Protein AF-A0A380DYE2-F1 (afdb_monomer)

pLDDT: mean 95.47, std 4.56, range [56.56, 98.44]

Organism: Staphylococcus aureus (NCBI:txid1280)

Secondary structure (DSSP, 8-state):
----S-TT-HHHHHHHHHHHHHHHHHTT-S---------GGG-HHHHHHHHHTT--------TT-TTSSS-S--------S-HHHHHHHS-HHHHHHHHHHTTTT-------STHHHHHHHHHHHHHHHHT-PPPPHHHHHHHHHH--

Solvent-accessible surface area (backbone atoms only — not comparable to full-atom values): 9485 Å² total; per-residue (Å²): 115,28,76,94,68,65,53,76,42,60,68,62,53,47,54,53,51,52,55,49,48,56,53,35,56,77,70,65,52,94,70,90,86,75,55,49,95,61,58,74,93,76,25,63,46,39,56,52,49,41,44,74,74,65,55,81,82,95,71,93,70,64,40,76,41,86,91,46,93,64,68,80,55,85,88,84,78,87,68,95,54,56,72,67,59,42,48,64,70,46,59,73,71,55,40,55,52,53,60,48,52,74,70,68,78,71,85,86,80,92,70,60,80,74,46,45,59,60,50,40,52,54,44,46,58,47,19,69,73,73,73,48,90,67,77,60,56,67,63,55,49,57,50,50,76,73,55,125

Sequence (148 aa):
MGFVVDYSNKEALNALLDSAKEIAKAEKAYAIKIDPDVEVDKGTDALQNLKALGFKHKGFKEGLSKDYIQPRMTMITPIDKNDDELLNSFERRNRSKVRLALKRGTTVERSDREGLKTFAELMKITGERDGFLTRDISYFENIYDALP

Foldseek 3Di:
DDDPDDLLPLVVVVVVVVVVVVVCVVVVHPDDDDDDPDDPVRCPSVVVSCVVVPDDDQDDDAQPDPSDPHGPDDDDQDPPDDPVVSLVPDDPVVSVVVVVVVVPPDDDDPDDLVCLVVVQVVQVVVCVVVVHDDDHSVVVSVVRVVPD

Radius of gyration: 21.29 Å; Cα contacts (8 Å, |Δi|>4): 71; chains: 1; bounding box: 44×33×59 Å

InterPro domains:
  IPR003447 FemABX peptidyl transferase [PF02388] (2-146)
  IPR003447 FemABX peptidyl transferase [PS51191] (1-148)
  IPR016181 Acyl-CoA N-acyltransferase [SSF55729] (2-80)
  IPR016181 Acyl-CoA N-acyltransferase [SSF55729] (82-148)
  IPR050644 Peptidoglycan Glycine Bridge Synthesis [PTHR36174] (2-146)

Structure (mmCIF, N/CA/C/O backbone):
data_AF-A0A380DYE2-F1
#
_entry.id   AF-A0A380DYE2-F1
#
loop_
_atom_site.group_PDB
_atom_site.id
_atom_site.type_symbol
_atom_site.label_atom_id
_atom_site.label_alt_id
_atom_site.label_comp_id
_atom_site.label_asym_id
_atom_site.label_entity_id
_atom_site.label_seq_id
_atom_site.pdbx_PDB_ins_code
_atom_site.Cartn_x
_atom_site.Cartn_y
_atom_site.Cartn_z
_atom_site.occupancy
_atom_site.B_iso_or_equiv
_atom_site.auth_seq_id
_atom_site.auth_comp_id
_atom_site.auth_asym_id
_atom_site.auth_atom_id
_atom_site.pdbx_PDB_model_num
ATOM 1 N N . MET A 1 1 ? 0.265 -1.675 -8.504 1.00 72.31 1 MET A N 1
ATOM 2 C CA . MET A 1 1 ? 1.465 -2.392 -8.050 1.00 72.31 1 MET A CA 1
ATOM 3 C C . MET A 1 1 ? 1.685 -3.599 -8.929 1.00 72.31 1 MET A C 1
ATOM 5 O O . MET A 1 1 ? 0.847 -4.489 -8.985 1.00 72.31 1 MET A O 1
ATOM 9 N N . GLY A 1 2 ? 2.765 -3.581 -9.690 1.00 90.19 2 GLY A N 1
ATOM 10 C CA . GLY A 1 2 ? 3.129 -4.639 -10.619 1.00 90.19 2 GLY A CA 1
ATOM 11 C C . GLY A 1 2 ? 4.433 -4.276 -11.326 1.00 90.19 2 GLY A C 1
ATOM 12 O O . GLY A 1 2 ? 4.920 -3.165 -11.151 1.00 90.19 2 GLY A O 1
ATOM 13 N N . PHE A 1 3 ? 5.022 -5.159 -12.124 1.00 96.31 3 PHE A N 1
ATOM 14 C CA . PHE A 1 3 ? 4.588 -6.538 -12.337 1.00 96.31 3 PHE A CA 1
ATOM 15 C C . PHE A 1 3 ? 4.762 -7.399 -11.080 1.00 96.31 3 PHE A C 1
ATOM 17 O O . PHE A 1 3 ? 5.596 -7.112 -10.227 1.00 96.31 3 PHE A O 1
ATOM 24 N N . VAL A 1 4 ? 3.964 -8.460 -10.974 1.00 96.88 4 VAL A N 1
ATOM 25 C CA . VAL A 1 4 ? 4.124 -9.472 -9.925 1.00 96.88 4 VAL A CA 1
ATOM 26 C C . VAL A 1 4 ? 5.091 -10.525 -10.456 1.00 96.88 4 VAL A C 1
ATOM 28 O O . VAL A 1 4 ? 4.692 -11.457 -11.148 1.00 96.88 4 VAL A O 1
ATOM 31 N N . VAL A 1 5 ? 6.381 -10.306 -10.220 1.00 96.62 5 VAL A N 1
ATOM 32 C CA . VAL A 1 5 ? 7.470 -11.154 -10.716 1.00 96.62 5 VAL A CA 1
ATOM 33 C C . VAL A 1 5 ? 8.683 -11.014 -9.805 1.00 96.62 5 VAL A C 1
ATOM 35 O O . VAL A 1 5 ? 8.885 -9.965 -9.193 1.00 96.62 5 VAL A O 1
ATOM 38 N N . ASP A 1 6 ? 9.512 -12.050 -9.740 1.00 96.31 6 ASP A N 1
ATOM 39 C CA . ASP A 1 6 ? 10.865 -11.900 -9.218 1.00 96.31 6 ASP A CA 1
ATOM 40 C C . ASP A 1 6 ? 11.687 -11.052 -10.197 1.00 96.31 6 ASP A C 1
ATOM 42 O O . ASP A 1 6 ? 11.990 -11.462 -11.318 1.00 96.31 6 ASP A O 1
ATOM 46 N N . TYR A 1 7 ? 12.046 -9.848 -9.765 1.00 96.69 7 TYR A N 1
ATOM 47 C CA . TYR A 1 7 ? 12.758 -8.877 -10.584 1.00 96.69 7 TYR A CA 1
ATOM 48 C C . TYR A 1 7 ? 14.208 -9.263 -10.908 1.00 96.69 7 TYR A C 1
ATOM 50 O O . TYR A 1 7 ? 14.818 -8.622 -11.769 1.00 96.69 7 TYR A O 1
ATOM 58 N N . SER A 1 8 ? 14.754 -10.303 -10.273 1.00 96.12 8 SER A N 1
ATOM 59 C CA . SER A 1 8 ? 16.029 -10.913 -10.662 1.00 96.12 8 SER A CA 1
ATOM 60 C C . SER A 1 8 ? 15.888 -11.830 -11.892 1.00 96.12 8 SER A C 1
ATOM 62 O O . SER A 1 8 ? 16.844 -12.001 -12.656 1.00 96.12 8 SER A O 1
ATOM 64 N N . ASN A 1 9 ? 14.682 -12.351 -12.160 1.00 97.69 9 ASN A N 1
ATOM 65 C CA . ASN A 1 9 ? 14.393 -13.203 -13.310 1.00 97.69 9 ASN A CA 1
ATOM 66 C C . ASN A 1 9 ? 14.191 -12.368 -14.586 1.00 97.69 9 ASN A C 1
ATOM 68 O O . ASN A 1 9 ? 13.092 -11.916 -14.920 1.00 97.69 9 ASN A O 1
ATOM 72 N N . LYS A 1 10 ? 15.283 -12.186 -15.331 1.00 97.50 10 LYS A N 1
ATOM 73 C CA . LYS A 1 10 ? 15.311 -11.381 -16.562 1.00 97.50 10 LYS A CA 1
ATOM 74 C C . LYS A 1 10 ? 14.400 -11.918 -17.662 1.00 97.50 10 LYS A C 1
ATOM 76 O O . LYS A 1 10 ? 13.812 -11.117 -18.383 1.00 97.50 10 LYS A O 1
ATOM 81 N N . GLU A 1 11 ? 14.290 -13.237 -17.804 1.00 97.94 11 GLU A N 1
ATOM 82 C CA . GLU A 1 11 ? 13.457 -13.854 -18.843 1.00 97.94 11 GLU A CA 1
ATOM 83 C C . GLU A 1 11 ? 11.977 -13.572 -18.585 1.00 97.94 11 GLU A C 1
ATOM 85 O O . GLU A 1 11 ? 11.282 -13.069 -19.469 1.00 97.94 11 GLU A O 1
ATOM 90 N N . ALA A 1 12 ? 11.521 -13.794 -17.349 1.00 98.00 12 ALA A N 1
ATOM 91 C CA . ALA A 1 12 ? 10.144 -13.514 -16.955 1.00 98.00 12 ALA A CA 1
ATOM 92 C C . ALA A 1 12 ? 9.811 -12.018 -17.064 1.00 98.00 12 ALA A C 1
ATOM 94 O O . ALA A 1 12 ? 8.762 -11.651 -17.598 1.00 98.00 12 ALA A O 1
ATOM 95 N N . LEU A 1 13 ? 10.715 -11.142 -16.612 1.00 98.00 13 LEU A N 1
ATOM 96 C CA . LEU A 1 13 ? 10.516 -9.695 -16.697 1.00 98.00 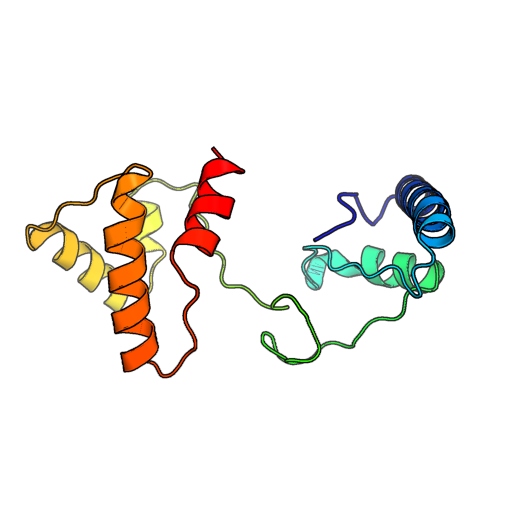13 LEU A CA 1
ATOM 97 C C . LEU A 1 13 ? 10.428 -9.204 -18.154 1.00 98.00 13 LEU A C 1
ATOM 99 O O . LEU A 1 13 ? 9.591 -8.351 -18.455 1.00 98.00 13 LEU A O 1
ATOM 103 N N . ASN A 1 14 ? 11.244 -9.757 -19.061 1.00 98.12 14 ASN A N 1
ATOM 104 C CA . ASN A 1 14 ? 11.159 -9.466 -20.496 1.00 98.12 14 ASN A CA 1
ATOM 105 C C . ASN A 1 14 ? 9.829 -9.928 -21.092 1.00 98.12 14 ASN A C 1
ATOM 107 O O . ASN A 1 14 ? 9.150 -9.137 -21.742 1.00 98.12 14 ASN A O 1
ATOM 111 N N . ALA A 1 15 ? 9.433 -11.176 -20.830 1.00 98.44 15 ALA A N 1
ATOM 112 C CA . ALA A 1 15 ? 8.193 -11.736 -21.359 1.00 98.44 15 ALA A CA 1
ATOM 113 C C . ALA A 1 15 ? 6.962 -10.912 -20.936 1.00 98.44 15 ALA A C 1
ATOM 115 O O . ALA A 1 15 ? 6.079 -10.631 -21.752 1.00 98.44 15 ALA A O 1
ATOM 116 N N . LEU A 1 16 ? 6.930 -10.465 -19.675 1.00 98.38 16 LEU A N 1
ATOM 117 C CA . LEU A 1 16 ? 5.880 -9.587 -19.155 1.00 98.38 16 LEU A CA 1
ATOM 118 C C . LEU A 1 16 ? 5.879 -8.221 -19.840 1.00 98.38 16 LEU A C 1
ATOM 120 O O . LEU A 1 16 ? 4.818 -7.731 -20.228 1.00 98.38 16 LEU A O 1
ATOM 124 N N . LEU A 1 17 ? 7.052 -7.608 -20.011 1.00 98.25 17 LEU A N 1
ATOM 125 C CA . LEU A 1 17 ? 7.163 -6.315 -20.678 1.00 98.25 17 LEU A CA 1
ATOM 126 C C . LEU A 1 17 ? 6.742 -6.394 -22.149 1.00 98.25 17 LEU A C 1
ATOM 128 O O . LEU A 1 17 ? 6.045 -5.497 -22.622 1.00 98.25 17 LEU A O 1
ATOM 132 N N . ASP A 1 18 ? 7.149 -7.434 -22.873 1.00 98.38 18 ASP A N 1
ATOM 133 C CA . ASP A 1 18 ? 6.797 -7.597 -24.282 1.00 98.38 18 ASP A CA 1
ATOM 134 C C . ASP A 1 18 ? 5.296 -7.819 -24.462 1.00 98.38 18 ASP A C 1
ATOM 136 O O . ASP A 1 18 ? 4.670 -7.084 -25.229 1.00 98.38 18 ASP A O 1
ATOM 140 N N . SER A 1 19 ? 4.693 -8.690 -23.650 1.00 98.12 19 SER A N 1
ATOM 141 C CA . SER A 1 19 ? 3.235 -8.881 -23.631 1.00 98.12 19 SER A CA 1
ATOM 142 C C . SER A 1 19 ? 2.497 -7.577 -23.290 1.00 98.12 19 SER A C 1
ATOM 144 O O . SER A 1 19 ? 1.530 -7.196 -23.950 1.00 98.12 19 SER A O 1
ATOM 146 N N . ALA A 1 20 ? 2.983 -6.827 -22.293 1.00 98.12 20 ALA A N 1
ATOM 147 C CA . ALA A 1 20 ? 2.397 -5.542 -21.919 1.00 98.12 20 ALA A CA 1
ATOM 148 C C . ALA A 1 20 ? 2.532 -4.491 -23.034 1.00 98.12 20 ALA A C 1
A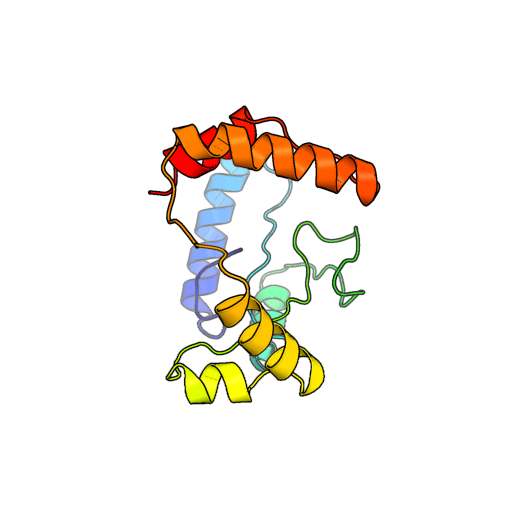TOM 150 O O . ALA A 1 20 ? 1.623 -3.685 -23.226 1.00 98.12 20 ALA A O 1
ATOM 151 N N . LYS A 1 21 ? 3.639 -4.489 -23.790 1.00 98.31 21 LYS A N 1
ATOM 152 C CA . LYS A 1 21 ? 3.857 -3.583 -24.932 1.00 98.31 21 LYS A CA 1
ATOM 153 C C . LYS A 1 21 ? 2.908 -3.866 -26.087 1.00 98.31 21 LYS A C 1
ATOM 155 O O . LYS A 1 21 ? 2.485 -2.908 -26.731 1.00 98.31 21 LYS A O 1
ATOM 160 N N . GLU A 1 22 ? 2.590 -5.126 -26.367 1.00 98.44 22 GLU A N 1
ATOM 161 C CA . GLU A 1 22 ? 1.612 -5.483 -27.401 1.00 98.44 22 GLU A CA 1
ATOM 162 C C . GLU A 1 22 ? 0.238 -4.892 -27.081 1.00 98.44 22 GLU A C 1
ATOM 164 O O . GLU A 1 22 ? -0.309 -4.129 -27.883 1.00 98.44 22 GLU A O 1
ATOM 169 N N . ILE A 1 23 ? -0.258 -5.141 -25.866 1.00 98.44 23 ILE A N 1
ATOM 170 C CA . ILE A 1 23 ? -1.550 -4.626 -25.397 1.00 98.44 23 ILE A CA 1
ATOM 171 C C . ILE A 1 23 ? -1.531 -3.094 -25.341 1.00 98.44 23 ILE A C 1
ATOM 173 O O . ILE A 1 23 ? -2.409 -2.439 -25.895 1.00 98.44 23 ILE A O 1
ATOM 177 N N . ALA A 1 24 ? -0.497 -2.493 -24.743 1.00 98.19 24 ALA A N 1
ATOM 178 C CA . ALA A 1 24 ? -0.390 -1.041 -24.614 1.00 98.19 24 ALA A CA 1
ATOM 179 C C . ALA A 1 24 ? -0.410 -0.324 -25.975 1.00 98.19 24 ALA A C 1
ATOM 181 O O . ALA A 1 24 ? -1.009 0.744 -26.097 1.00 98.19 24 ALA A O 1
ATOM 182 N N . LYS A 1 25 ? 0.213 -0.903 -27.010 1.00 98.19 25 LYS A N 1
ATOM 183 C CA . LYS A 1 25 ? 0.170 -0.353 -28.372 1.00 98.19 25 LYS A CA 1
ATOM 184 C C . LYS A 1 25 ? -1.222 -0.458 -28.991 1.00 98.19 25 LYS A C 1
ATOM 186 O O . LYS A 1 25 ? -1.660 0.512 -29.608 1.00 98.19 25 LYS A O 1
ATOM 191 N N . ALA A 1 26 ? -1.901 -1.595 -28.828 1.00 98.44 26 ALA A N 1
ATOM 192 C CA . ALA A 1 26 ? -3.268 -1.783 -29.319 1.00 98.44 26 ALA A CA 1
ATOM 193 C C . ALA A 1 26 ? -4.237 -0.768 -28.683 1.00 98.44 26 ALA A C 1
ATOM 195 O O . ALA A 1 26 ? -5.019 -0.132 -29.389 1.00 98.44 26 ALA A O 1
ATOM 196 N N . GLU A 1 27 ? -4.075 -0.518 -27.382 1.00 98.31 27 GLU A N 1
ATOM 197 C CA . GLU A 1 27 ? -4.842 0.468 -26.608 1.00 98.31 27 GLU A CA 1
ATOM 198 C C . GLU A 1 27 ? -4.358 1.920 -26.790 1.00 98.31 27 GLU A C 1
ATOM 200 O O . GLU A 1 27 ? -4.852 2.838 -26.136 1.00 98.31 27 GLU A O 1
ATOM 205 N N . LYS A 1 28 ? -3.382 2.163 -27.680 1.00 97.94 28 LYS A N 1
ATOM 206 C CA . LYS A 1 28 ? -2.800 3.491 -27.962 1.00 97.94 28 LYS A CA 1
ATOM 207 C C . LYS A 1 28 ? -2.265 4.204 -26.709 1.00 97.94 28 LYS A C 1
ATOM 209 O O . LYS A 1 28 ? -2.272 5.435 -26.629 1.00 97.94 28 LYS A O 1
ATOM 214 N N . ALA A 1 29 ? -1.781 3.444 -25.730 1.00 98.00 29 ALA A N 1
ATOM 215 C CA . ALA A 1 29 ? -1.194 3.986 -24.516 1.00 98.00 29 ALA A CA 1
ATOM 216 C C . ALA A 1 29 ? 0.134 4.697 -24.820 1.00 98.00 29 ALA A C 1
ATOM 218 O O . ALA A 1 29 ? 0.987 4.189 -25.549 1.00 98.00 29 ALA A O 1
ATOM 219 N N . TYR A 1 30 ? 0.345 5.867 -24.213 1.00 97.12 30 TYR A N 1
ATOM 220 C CA . TYR A 1 30 ? 1.588 6.629 -24.386 1.00 97.12 30 TYR A CA 1
ATOM 221 C C . TYR A 1 30 ? 2.750 6.094 -23.530 1.00 97.12 30 TYR A C 1
ATOM 223 O O . TYR A 1 30 ? 3.909 6.417 -23.792 1.00 97.12 30 TYR A O 1
ATOM 231 N N . ALA A 1 31 ? 2.457 5.319 -22.480 1.00 96.75 31 ALA A N 1
ATOM 232 C CA . ALA A 1 31 ? 3.448 4.747 -21.575 1.00 96.75 31 ALA A CA 1
ATOM 233 C C . ALA A 1 31 ? 2.894 3.530 -20.821 1.00 96.75 31 ALA A C 1
ATOM 235 O O . ALA A 1 31 ? 1.700 3.453 -20.541 1.00 96.75 31 ALA A O 1
ATOM 236 N N . ILE A 1 32 ? 3.799 2.640 -20.408 1.00 97.31 32 ILE A N 1
ATOM 237 C CA . ILE A 1 32 ? 3.542 1.609 -19.396 1.00 97.31 32 ILE A CA 1
ATOM 238 C C . ILE A 1 32 ? 4.149 2.108 -18.087 1.00 97.31 32 ILE A C 1
ATOM 240 O O . ILE A 1 32 ? 5.358 2.339 -18.003 1.00 97.31 32 ILE A O 1
ATOM 244 N N . LYS A 1 33 ? 3.308 2.307 -17.071 1.00 96.06 33 LYS A N 1
ATOM 245 C CA . LYS A 1 33 ? 3.732 2.763 -15.745 1.00 96.06 33 LYS A CA 1
ATOM 246 C C . LYS A 1 33 ? 3.611 1.614 -14.754 1.00 96.06 33 LYS A C 1
ATOM 248 O O . LYS A 1 33 ? 2.553 1.005 -14.658 1.00 96.06 33 LYS A O 1
ATOM 253 N N . ILE A 1 34 ? 4.685 1.366 -14.012 1.00 96.50 34 ILE A N 1
ATOM 254 C CA . ILE A 1 34 ? 4.749 0.331 -12.982 1.00 96.50 34 ILE A CA 1
ATOM 255 C C . ILE A 1 34 ? 5.237 0.919 -11.657 1.00 96.50 34 ILE A C 1
ATOM 257 O O . ILE A 1 34 ? 5.965 1.916 -11.641 1.00 96.50 34 ILE A O 1
ATOM 261 N N . ASP A 1 35 ? 4.814 0.300 -10.563 1.00 94.88 35 ASP A N 1
ATOM 262 C CA . ASP A 1 35 ? 5.133 0.655 -9.180 1.00 94.88 35 ASP A CA 1
ATOM 263 C C . ASP A 1 35 ? 5.149 -0.6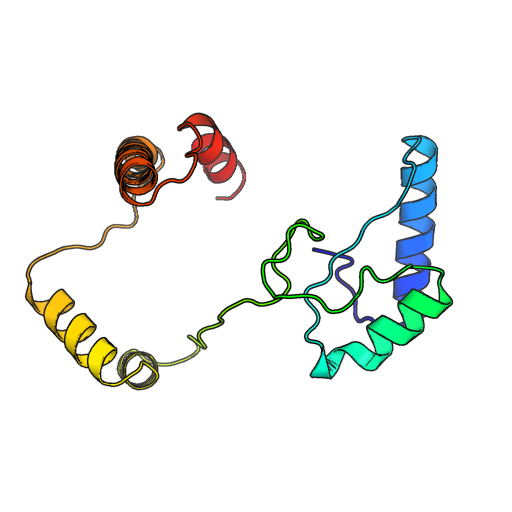10 -8.299 1.00 94.88 35 ASP A C 1
ATOM 265 O O . ASP A 1 35 ? 4.255 -0.806 -7.478 1.00 94.88 35 ASP A O 1
ATOM 269 N N . PRO A 1 36 ? 6.097 -1.540 -8.516 1.00 94.94 36 PRO A N 1
ATOM 270 C CA . PRO A 1 36 ? 6.139 -2.777 -7.745 1.00 94.94 36 PRO A CA 1
ATOM 271 C C . PRO A 1 36 ? 6.466 -2.502 -6.276 1.00 94.94 36 PRO A C 1
ATOM 273 O O . PRO A 1 36 ? 7.259 -1.610 -5.967 1.00 94.94 36 PRO A O 1
ATOM 276 N N . ASP A 1 37 ? 5.882 -3.301 -5.386 1.00 94.62 37 ASP A N 1
ATOM 277 C CA . ASP A 1 37 ? 6.181 -3.263 -3.955 1.00 94.62 37 ASP A CA 1
ATOM 278 C C . ASP A 1 37 ? 7.477 -4.038 -3.673 1.00 94.62 37 ASP A C 1
ATOM 280 O O . ASP A 1 37 ? 7.475 -5.194 -3.255 1.00 94.62 37 ASP A O 1
ATOM 284 N N . VAL A 1 38 ? 8.603 -3.421 -4.034 1.00 94.62 38 VAL A N 1
ATOM 285 C CA . VAL A 1 38 ? 9.952 -3.940 -3.792 1.00 94.62 38 VAL A CA 1
ATOM 286 C C . VAL A 1 38 ? 10.690 -2.924 -2.935 1.00 94.62 38 VAL A C 1
ATOM 288 O O . VAL A 1 38 ? 10.943 -1.795 -3.366 1.00 94.62 38 VAL A O 1
ATOM 291 N N . GLU A 1 39 ? 11.037 -3.329 -1.714 1.00 93.56 39 GLU A N 1
ATOM 292 C CA . GLU A 1 39 ? 11.816 -2.500 -0.799 1.00 93.56 39 GLU A CA 1
ATOM 293 C C . GLU A 1 39 ? 13.180 -2.146 -1.412 1.00 93.56 39 GLU A C 1
ATOM 295 O O . GLU A 1 39 ? 13.798 -2.926 -2.141 1.00 93.56 39 GLU A O 1
ATOM 300 N N . VAL A 1 40 ? 13.660 -0.933 -1.132 1.00 93.12 40 VAL A N 1
ATOM 301 C CA . VAL A 1 40 ? 14.881 -0.397 -1.757 1.00 93.12 40 VAL A CA 1
ATOM 302 C C . VAL A 1 40 ? 16.118 -1.236 -1.416 1.00 93.12 40 VAL A C 1
ATOM 304 O O . VAL A 1 40 ? 16.998 -1.381 -2.261 1.00 93.12 40 VAL A O 1
ATOM 307 N N . ASP A 1 41 ? 16.176 -1.809 -0.215 1.00 91.19 41 ASP A N 1
ATOM 308 C CA . ASP A 1 41 ? 17.258 -2.684 0.257 1.00 91.19 41 ASP A CA 1
ATOM 309 C C . ASP A 1 41 ? 17.369 -3.992 -0.550 1.00 91.19 41 ASP A C 1
ATOM 311 O O . ASP A 1 41 ? 18.471 -4.503 -0.743 1.00 91.19 41 ASP A O 1
ATOM 315 N N . LYS A 1 42 ? 16.250 -4.490 -1.087 1.00 90.69 42 LYS A N 1
ATOM 316 C CA . LYS A 1 42 ? 16.163 -5.683 -1.950 1.00 90.69 42 LYS A CA 1
ATOM 317 C C . LYS A 1 42 ? 16.036 -5.334 -3.438 1.00 90.69 42 LYS A C 1
ATOM 319 O O . LYS A 1 42 ? 15.959 -6.216 -4.288 1.00 90.69 42 LYS A O 1
ATOM 324 N N . GLY A 1 43 ? 16.014 -4.044 -3.772 1.00 91.25 43 GLY A N 1
ATOM 325 C CA . GLY A 1 43 ? 15.643 -3.538 -5.092 1.00 91.25 43 GLY A CA 1
ATOM 326 C C . GLY A 1 43 ? 16.781 -3.381 -6.102 1.00 91.25 43 GLY A C 1
ATOM 327 O O . GLY A 1 43 ? 16.526 -2.867 -7.191 1.00 91.25 43 GLY A O 1
ATOM 328 N N . THR A 1 44 ? 18.023 -3.775 -5.792 1.00 95.19 44 THR A N 1
ATOM 329 C CA . THR A 1 44 ? 19.171 -3.565 -6.701 1.00 95.19 44 THR A CA 1
ATOM 330 C C . THR A 1 44 ? 18.942 -4.209 -8.070 1.00 95.19 44 THR A C 1
ATOM 332 O O . THR A 1 44 ? 19.079 -3.526 -9.089 1.00 95.19 44 THR A O 1
ATOM 335 N N . ASP A 1 45 ? 18.520 -5.475 -8.103 1.00 94.75 45 ASP A N 1
ATOM 336 C CA . ASP A 1 45 ? 18.245 -6.186 -9.358 1.00 94.75 45 ASP A CA 1
ATOM 337 C C . ASP A 1 45 ? 17.069 -5.560 -10.108 1.00 94.75 45 ASP A C 1
ATOM 339 O O . ASP A 1 45 ? 17.156 -5.332 -11.316 1.00 94.75 45 ASP A O 1
ATOM 343 N N . ALA A 1 46 ? 16.004 -5.183 -9.393 1.00 96.38 46 ALA A N 1
ATOM 344 C CA . ALA A 1 46 ? 14.858 -4.497 -9.980 1.00 96.38 46 ALA A CA 1
ATOM 345 C C . ALA A 1 46 ? 15.268 -3.187 -10.661 1.00 96.38 46 ALA A C 1
ATOM 347 O O . ALA A 1 46 ? 14.929 -2.961 -11.822 1.00 96.38 46 ALA A O 1
ATOM 348 N N . LEU A 1 47 ? 16.048 -2.342 -9.982 1.00 96.38 47 LEU A N 1
ATOM 349 C CA . LEU A 1 47 ? 16.519 -1.070 -10.528 1.00 96.38 47 LEU A CA 1
ATOM 350 C C . LEU A 1 47 ? 17.403 -1.267 -11.763 1.00 96.38 47 LEU A C 1
ATOM 352 O O . LEU A 1 47 ? 17.235 -0.552 -12.754 1.00 96.38 47 LEU A O 1
ATOM 356 N N . GLN A 1 48 ? 18.337 -2.219 -11.717 1.00 97.31 48 GLN A N 1
ATOM 357 C CA . GLN A 1 48 ? 19.250 -2.489 -12.827 1.00 97.31 48 GLN A CA 1
ATOM 358 C C . GLN A 1 48 ? 18.515 -3.071 -14.035 1.00 97.31 48 GLN A C 1
ATOM 360 O O . GLN A 1 48 ? 18.646 -2.543 -15.142 1.00 97.31 48 GLN A O 1
ATOM 365 N N . ASN A 1 49 ? 17.708 -4.111 -13.821 1.00 97.81 49 ASN A N 1
ATOM 366 C CA . ASN A 1 49 ? 17.002 -4.806 -14.891 1.00 97.81 49 ASN A CA 1
ATOM 367 C C . ASN A 1 49 ? 15.945 -3.898 -15.528 1.00 97.81 49 ASN A C 1
ATOM 369 O O . ASN A 1 49 ? 15.915 -3.767 -16.749 1.00 97.81 49 ASN A O 1
ATOM 373 N N . LEU A 1 50 ? 15.155 -3.160 -14.740 1.00 97.94 50 LEU A N 1
ATOM 374 C CA . LEU A 1 50 ? 14.192 -2.197 -15.288 1.00 97.94 50 LEU A CA 1
ATOM 375 C C . LEU A 1 50 ? 14.874 -1.083 -16.088 1.00 97.94 50 LEU A C 1
ATOM 377 O O . LEU A 1 50 ? 14.393 -0.705 -17.160 1.00 97.94 50 LEU A O 1
ATOM 381 N N . LYS A 1 51 ? 16.014 -0.572 -15.609 1.00 97.81 51 LYS A N 1
ATOM 382 C CA . LYS A 1 51 ? 16.791 0.435 -16.342 1.00 97.81 51 LYS A CA 1
ATOM 383 C C . LYS A 1 51 ? 17.325 -0.119 -17.665 1.00 97.81 51 LYS A C 1
ATOM 385 O O . LYS A 1 51 ? 17.259 0.591 -18.668 1.00 97.81 51 LYS A O 1
ATOM 390 N N . ALA A 1 52 ? 17.818 -1.359 -17.679 1.00 97.75 52 ALA A N 1
ATOM 391 C CA . ALA A 1 52 ? 18.288 -2.032 -18.891 1.00 97.75 52 ALA A CA 1
ATOM 392 C C . ALA A 1 52 ? 17.160 -2.231 -19.919 1.00 97.75 52 ALA A C 1
ATOM 394 O O . ALA A 1 52 ? 17.385 -2.065 -21.114 1.00 97.75 52 ALA A O 1
ATOM 395 N N . LEU A 1 53 ? 15.933 -2.477 -19.450 1.00 97.50 53 LEU A N 1
ATOM 396 C CA . LEU A 1 53 ? 14.723 -2.563 -20.276 1.00 97.50 53 LEU A CA 1
ATOM 397 C C . LEU A 1 53 ? 14.172 -1.202 -20.736 1.00 97.50 53 LEU A C 1
ATOM 399 O O . LEU A 1 53 ? 13.164 -1.136 -21.437 1.00 97.50 53 LEU A O 1
ATOM 403 N N . GLY A 1 54 ? 14.826 -0.100 -20.362 1.00 97.69 54 GLY A N 1
ATOM 404 C CA . GLY A 1 54 ? 14.495 1.244 -20.829 1.00 97.69 54 GLY A CA 1
ATOM 405 C C . GLY A 1 54 ? 13.520 2.022 -19.944 1.00 97.69 54 GLY A C 1
ATOM 406 O O . GLY A 1 54 ? 13.229 3.181 -20.263 1.00 97.69 54 GLY A O 1
ATOM 407 N N . PHE A 1 55 ? 13.065 1.462 -18.816 1.00 98.00 55 PHE A N 1
ATOM 408 C CA . PHE A 1 55 ? 12.233 2.199 -17.862 1.00 98.00 55 PHE A CA 1
ATOM 409 C C . PHE A 1 55 ? 12.971 3.417 -17.296 1.00 98.00 55 PHE A C 1
ATOM 411 O O . PHE A 1 55 ? 14.192 3.428 -17.111 1.00 98.00 55 PHE A O 1
ATOM 418 N N . LYS A 1 56 ? 12.204 4.468 -16.993 1.00 97.38 56 LYS A N 1
ATOM 419 C CA . LYS A 1 56 ? 12.710 5.708 -16.396 1.00 97.38 56 LYS A CA 1
ATOM 420 C C . LYS A 1 56 ? 12.189 5.839 -14.971 1.00 97.38 56 LYS A C 1
ATOM 422 O O . LYS A 1 56 ? 10.992 6.014 -14.753 1.00 97.38 56 LYS A O 1
ATOM 427 N N . HIS A 1 57 ? 13.099 5.768 -14.005 1.00 95.81 57 HIS A N 1
ATOM 428 C CA . HIS A 1 57 ? 12.766 5.930 -12.594 1.00 95.81 57 HIS A CA 1
ATOM 429 C C . HIS A 1 57 ? 12.369 7.385 -12.289 1.00 95.81 57 HIS A C 1
ATOM 431 O O . HIS A 1 57 ? 13.018 8.320 -12.756 1.00 95.81 57 HIS A O 1
ATOM 437 N N . LYS A 1 58 ? 11.324 7.592 -11.477 1.00 93.94 58 LYS A N 1
ATOM 438 C CA . LYS A 1 58 ? 10.817 8.931 -11.101 1.00 93.94 58 LYS A CA 1
ATOM 439 C C . LYS A 1 58 ? 11.633 9.623 -9.990 1.00 93.94 58 LYS A C 1
ATOM 441 O O . LYS A 1 58 ? 11.303 10.737 -9.589 1.00 93.94 58 LYS A O 1
ATOM 446 N N . GLY A 1 59 ? 12.713 8.989 -9.532 1.00 93.38 59 GLY A N 1
ATOM 447 C CA . GLY A 1 59 ? 13.589 9.461 -8.453 1.00 93.38 59 GLY A CA 1
ATOM 448 C C . GLY A 1 59 ? 13.224 8.848 -7.101 1.00 93.38 59 GLY A C 1
ATOM 449 O O . GLY A 1 59 ? 12.215 8.158 -6.995 1.00 93.38 59 GLY A O 1
ATOM 450 N N . PHE A 1 60 ? 14.042 9.088 -6.077 1.00 94.38 60 PHE A N 1
ATOM 451 C CA . PHE A 1 60 ? 13.754 8.719 -4.686 1.00 94.38 60 PHE A CA 1
ATOM 452 C C . PHE A 1 60 ? 13.383 9.978 -3.903 1.00 94.38 60 PHE A C 1
ATOM 454 O O . PHE A 1 60 ? 14.231 10.581 -3.254 1.00 94.38 60 PHE A O 1
ATOM 461 N N . LYS A 1 61 ? 12.129 10.418 -4.020 1.00 93.81 61 LYS A N 1
ATOM 462 C CA . LYS A 1 61 ? 11.627 11.592 -3.290 1.00 93.81 61 LYS A CA 1
ATOM 463 C C . LYS A 1 61 ? 10.947 11.166 -1.987 1.00 93.81 61 LYS A C 1
ATOM 465 O O . LYS A 1 61 ? 10.919 9.974 -1.663 1.00 93.81 61 LYS A O 1
ATOM 470 N N . GLU A 1 62 ? 10.405 12.136 -1.261 1.00 92.94 62 GLU A N 1
ATOM 471 C CA . GLU A 1 62 ? 9.647 11.926 -0.024 1.00 92.94 62 GLU A CA 1
ATOM 472 C C . GLU A 1 62 ? 8.571 10.840 -0.156 1.00 92.94 62 GLU A C 1
ATOM 474 O O . GLU A 1 62 ? 7.982 10.660 -1.227 1.00 92.94 62 GLU A O 1
ATOM 479 N N . GLY A 1 63 ? 8.299 10.137 0.947 1.00 90.19 63 GLY A N 1
ATOM 480 C CA . GLY A 1 63 ? 7.399 8.979 0.983 1.00 90.19 63 GLY A CA 1
ATOM 481 C C . GLY A 1 63 ? 5.988 9.253 0.454 1.00 90.19 63 GLY A C 1
ATOM 482 O O . GLY A 1 63 ? 5.402 8.386 -0.187 1.00 90.19 63 GLY A O 1
ATOM 483 N N . LEU A 1 64 ? 5.482 10.474 0.656 1.00 91.69 64 LEU A N 1
ATOM 484 C CA . LEU A 1 64 ? 4.168 10.944 0.199 1.00 91.69 64 LEU A CA 1
ATOM 485 C C . LEU A 1 64 ? 4.269 12.008 -0.908 1.00 91.69 64 LEU A C 1
ATOM 487 O O . LEU A 1 64 ? 3.387 12.857 -1.041 1.00 91.69 64 LEU A O 1
ATOM 491 N N . SER A 1 65 ? 5.360 12.024 -1.682 1.00 92.00 65 SER A N 1
ATOM 492 C CA . SER A 1 65 ? 5.496 12.996 -2.771 1.00 92.00 65 SER A CA 1
ATOM 493 C C . SER A 1 65 ? 4.350 12.869 -3.781 1.00 92.00 65 SER A C 1
ATOM 495 O O . SER A 1 65 ? 4.050 11.779 -4.268 1.00 92.00 65 SER A O 1
ATOM 497 N N . LYS A 1 66 ? 3.784 14.018 -4.174 1.00 88.44 66 LYS A N 1
ATOM 498 C CA . LYS A 1 66 ? 2.739 14.139 -5.209 1.00 88.44 66 LYS A CA 1
ATOM 499 C C . LYS A 1 66 ? 3.202 13.708 -6.608 1.00 88.44 66 LYS A C 1
ATOM 501 O O . LYS A 1 66 ? 2.389 13.615 -7.521 1.00 88.44 66 LYS A O 1
ATOM 506 N N . ASP A 1 67 ? 4.499 13.459 -6.790 1.00 87.06 67 ASP A N 1
ATOM 507 C CA . ASP A 1 67 ? 5.066 12.977 -8.053 1.00 87.06 67 ASP A CA 1
ATOM 508 C C . ASP A 1 67 ? 4.769 11.492 -8.330 1.00 87.06 67 ASP A C 1
ATOM 510 O O . ASP A 1 67 ? 4.944 11.017 -9.461 1.00 87.06 67 ASP A O 1
ATOM 514 N N . TYR A 1 68 ? 4.323 10.753 -7.310 1.00 83.94 68 TYR A N 1
ATOM 515 C CA . TYR A 1 68 ? 3.899 9.358 -7.408 1.00 83.94 68 TYR A CA 1
ATOM 516 C C . TYR A 1 68 ? 2.392 9.237 -7.187 1.00 83.94 68 TYR A C 1
ATOM 518 O O . TYR A 1 68 ? 1.764 10.095 -6.576 1.00 83.94 68 TYR A O 1
ATOM 526 N N . ILE A 1 69 ? 1.811 8.158 -7.715 1.00 86.75 69 ILE A N 1
ATOM 527 C CA . ILE A 1 69 ? 0.392 7.842 -7.489 1.00 86.75 69 ILE A CA 1
ATOM 528 C C . ILE A 1 69 ? 0.238 7.130 -6.143 1.00 86.75 69 ILE A C 1
ATOM 530 O O . ILE A 1 69 ? -0.653 7.468 -5.374 1.00 86.75 69 ILE A O 1
ATOM 534 N N . GLN A 1 70 ? 1.122 6.168 -5.869 1.00 91.31 70 GLN A N 1
ATOM 535 C CA . GLN A 1 70 ? 1.172 5.439 -4.608 1.00 91.31 70 GLN A CA 1
ATOM 536 C C . GLN A 1 70 ? 2.262 6.011 -3.692 1.00 91.31 70 GLN A C 1
ATOM 538 O O . GLN A 1 70 ? 3.306 6.442 -4.198 1.00 91.31 70 GLN A O 1
ATOM 543 N N . PRO A 1 71 ? 2.059 5.997 -2.363 1.00 93.31 71 PRO A N 1
ATOM 544 C CA . PRO A 1 71 ? 3.123 6.250 -1.399 1.00 93.31 71 PRO A CA 1
ATOM 545 C C . PRO A 1 71 ? 4.336 5.348 -1.646 1.00 93.31 71 PRO A C 1
ATOM 547 O O . PRO A 1 71 ? 4.192 4.150 -1.870 1.00 93.31 71 PRO A O 1
ATOM 550 N N . ARG A 1 72 ? 5.543 5.914 -1.560 1.00 94.06 72 ARG A N 1
ATOM 551 C CA . ARG A 1 72 ? 6.807 5.161 -1.659 1.00 94.06 72 ARG A CA 1
ATOM 552 C C . ARG A 1 72 ? 7.256 4.584 -0.314 1.00 94.06 72 ARG A C 1
ATOM 554 O O . ARG A 1 72 ? 8.146 3.745 -0.269 1.00 94.06 72 ARG A O 1
ATOM 561 N N . MET A 1 73 ? 6.704 5.094 0.784 1.00 94.88 73 MET A N 1
ATOM 562 C CA . MET A 1 73 ? 7.001 4.641 2.141 1.00 94.88 73 MET A CA 1
ATOM 563 C C . MET A 1 73 ? 5.691 4.336 2.854 1.00 94.88 73 MET A C 1
ATOM 565 O O . MET A 1 73 ? 4.798 5.183 2.904 1.00 94.88 73 MET A O 1
ATOM 569 N N . THR A 1 74 ? 5.602 3.138 3.413 1.00 95.12 74 THR A N 1
ATOM 570 C CA . THR A 1 74 ? 4.471 2.644 4.198 1.00 95.12 74 THR A CA 1
ATOM 571 C C . THR A 1 74 ? 4.952 2.259 5.598 1.00 95.12 74 THR A C 1
ATOM 573 O O . THR A 1 74 ? 6.147 2.093 5.840 1.00 95.12 74 THR A O 1
ATOM 576 N N . MET A 1 75 ? 4.025 2.166 6.551 1.00 95.56 75 MET A N 1
ATOM 577 C CA . MET A 1 75 ? 4.308 1.665 7.898 1.00 95.56 75 MET A CA 1
ATOM 578 C C . MET A 1 75 ? 3.705 0.269 8.027 1.00 95.56 75 MET A C 1
ATOM 580 O O . MET A 1 75 ? 2.486 0.122 7.963 1.00 95.56 75 MET A O 1
ATOM 584 N N . ILE A 1 76 ? 4.552 -0.744 8.202 1.00 96.25 76 ILE A N 1
ATOM 585 C CA . ILE A 1 76 ? 4.148 -2.154 8.250 1.00 96.25 76 ILE A CA 1
ATOM 586 C C . ILE A 1 76 ? 4.279 -2.665 9.688 1.00 96.25 76 ILE A C 1
ATOM 588 O O . ILE A 1 76 ? 5.302 -2.458 10.338 1.00 96.25 76 ILE A O 1
ATOM 592 N N . THR A 1 77 ? 3.238 -3.335 10.189 1.00 96.88 77 THR A N 1
ATOM 593 C CA . THR A 1 77 ? 3.248 -3.990 11.508 1.00 96.88 77 THR A CA 1
ATOM 594 C C . THR A 1 77 ? 3.305 -5.509 11.314 1.00 96.88 77 THR A C 1
ATOM 596 O O . THR A 1 77 ? 2.372 -6.050 10.725 1.00 96.88 77 THR A O 1
ATOM 599 N N . PRO A 1 78 ? 4.344 -6.214 11.800 1.00 97.19 78 PRO A N 1
ATOM 600 C CA . PRO A 1 78 ? 4.379 -7.679 11.786 1.00 97.19 78 PRO A CA 1
ATOM 601 C C . PRO A 1 78 ? 3.329 -8.254 12.748 1.00 97.19 78 PRO A C 1
ATOM 603 O O . PRO A 1 78 ? 3.391 -7.977 13.953 1.00 97.19 78 PRO A O 1
ATOM 606 N N . ILE A 1 79 ? 2.375 -9.017 12.205 1.00 97.69 79 ILE A N 1
ATOM 607 C CA . ILE A 1 79 ? 1.203 -9.576 12.912 1.00 97.69 79 ILE A CA 1
ATOM 608 C C . ILE A 1 79 ? 1.232 -11.104 13.049 1.00 97.69 79 ILE A C 1
ATOM 610 O O . ILE A 1 79 ? 0.313 -11.690 13.608 1.00 97.69 79 ILE A O 1
ATOM 614 N N . ASP A 1 80 ? 2.284 -11.751 12.562 1.00 97.75 80 ASP A N 1
ATOM 615 C CA . ASP A 1 80 ? 2.602 -13.171 12.722 1.00 97.75 80 ASP A CA 1
ATOM 616 C C . ASP A 1 80 ? 3.065 -13.488 14.159 1.00 97.75 80 ASP A C 1
ATOM 618 O O . ASP A 1 80 ? 4.152 -14.005 14.398 1.00 97.75 80 ASP A O 1
ATOM 622 N N . LYS A 1 81 ? 2.242 -13.101 15.138 1.00 97.50 81 LYS A N 1
ATOM 623 C CA . LYS A 1 81 ? 2.529 -13.085 16.578 1.00 97.50 81 LYS A CA 1
ATOM 624 C C . LYS A 1 81 ? 1.281 -13.457 17.367 1.00 97.50 81 LYS A C 1
ATOM 626 O O . LYS A 1 81 ? 0.166 -13.271 16.884 1.00 97.50 81 LYS A O 1
ATOM 631 N N . ASN A 1 82 ? 1.456 -13.914 18.605 1.00 98.25 82 ASN A N 1
ATOM 632 C CA . ASN A 1 82 ? 0.326 -13.995 19.537 1.00 98.25 82 ASN A CA 1
ATOM 633 C C . ASN A 1 82 ? -0.076 -12.600 20.069 1.00 98.25 82 ASN A C 1
ATOM 635 O O . ASN A 1 82 ? 0.651 -11.619 19.887 1.00 98.25 82 ASN A O 1
ATOM 639 N N . ASP A 1 83 ? -1.225 -12.509 20.746 1.00 97.69 83 ASP A N 1
ATOM 640 C CA . ASP A 1 83 ? -1.785 -11.243 21.249 1.00 97.69 83 ASP A CA 1
ATOM 641 C C . ASP A 1 83 ? -0.808 -10.454 22.136 1.00 97.69 83 ASP A C 1
ATOM 643 O O . ASP A 1 83 ? -0.665 -9.234 21.990 1.00 97.69 83 ASP A O 1
ATOM 647 N N . ASP A 1 84 ? -0.107 -11.139 23.042 1.00 97.38 84 ASP A N 1
ATOM 648 C CA . ASP A 1 84 ? 0.837 -10.510 23.965 1.00 97.38 84 ASP A CA 1
ATOM 649 C C . ASP A 1 84 ? 2.087 -10.007 23.236 1.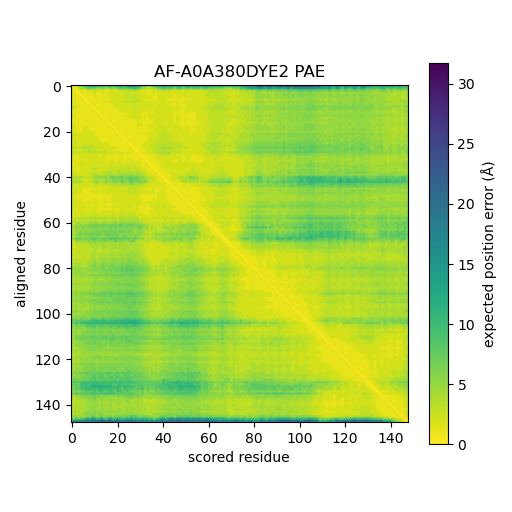00 97.38 84 ASP A C 1
ATOM 651 O O . ASP A 1 84 ? 2.542 -8.886 23.477 1.00 97.38 84 ASP A O 1
ATOM 655 N N . GLU A 1 85 ? 2.639 -10.797 22.317 1.00 98.12 85 GLU A N 1
ATOM 656 C CA . GLU A 1 85 ? 3.781 -10.425 21.477 1.00 98.12 85 GLU A CA 1
ATOM 657 C C . GLU A 1 85 ? 3.455 -9.245 20.555 1.00 98.12 85 GLU A C 1
ATOM 659 O O . GLU A 1 85 ? 4.251 -8.303 20.442 1.00 98.12 85 GLU A O 1
ATOM 664 N N . LEU A 1 86 ? 2.274 -9.256 19.929 1.00 98.25 86 LEU A N 1
ATOM 665 C CA . LEU A 1 86 ? 1.796 -8.161 19.091 1.00 98.25 86 LEU A CA 1
ATOM 666 C C . LEU A 1 86 ? 1.643 -6.885 19.918 1.00 98.25 86 LEU A C 1
ATOM 668 O O . LEU A 1 86 ? 2.211 -5.849 19.561 1.00 98.25 86 LEU A O 1
ATOM 672 N N . LEU A 1 87 ? 0.961 -6.956 21.062 1.00 97.62 87 LEU A N 1
ATOM 673 C CA . LEU A 1 87 ? 0.789 -5.805 21.943 1.00 97.62 87 LEU A CA 1
ATOM 674 C C . LEU A 1 87 ? 2.137 -5.284 22.449 1.00 97.62 87 LEU A C 1
ATOM 676 O O . LEU A 1 87 ? 2.340 -4.072 22.536 1.00 97.62 87 LEU A O 1
ATOM 680 N N . ASN A 1 88 ? 3.079 -6.173 22.763 1.00 97.75 88 ASN A N 1
ATOM 681 C CA . ASN A 1 88 ? 4.411 -5.791 23.224 1.00 97.75 88 ASN A CA 1
ATOM 682 C C . ASN A 1 88 ? 5.276 -5.144 22.133 1.00 97.75 88 ASN A C 1
ATOM 684 O O . ASN A 1 88 ? 6.201 -4.406 22.477 1.00 97.75 88 ASN A O 1
ATOM 688 N N . SER A 1 89 ? 4.942 -5.331 20.852 1.00 97.81 89 SER A N 1
ATOM 689 C CA . SER A 1 89 ? 5.620 -4.660 19.736 1.00 97.81 89 SER A CA 1
ATOM 690 C C . SER A 1 89 ? 5.291 -3.166 19.609 1.00 97.81 89 SER A C 1
ATOM 692 O O . SER A 1 89 ? 6.063 -2.418 19.012 1.00 97.81 89 SER A O 1
ATOM 694 N N . PHE A 1 90 ? 4.179 -2.694 20.189 1.00 97.94 90 PHE A N 1
ATOM 695 C CA . PHE A 1 90 ? 3.801 -1.281 20.110 1.00 97.94 90 PHE A CA 1
ATOM 696 C C . PHE A 1 90 ? 4.666 -0.400 21.020 1.00 97.94 90 PHE A C 1
ATOM 698 O O . PHE A 1 90 ? 5.179 -0.841 22.052 1.00 97.94 90 PHE A O 1
ATOM 705 N N . GLU A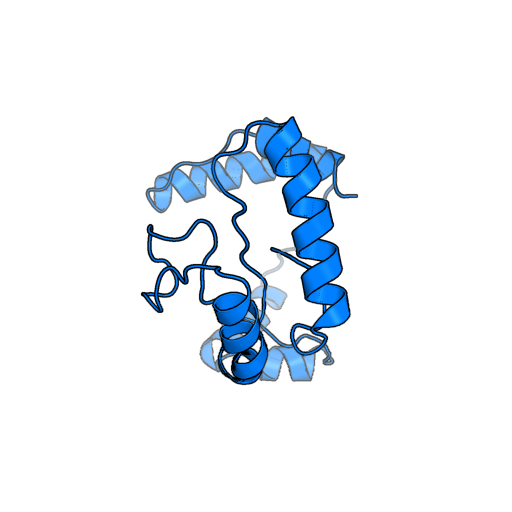 1 91 ? 4.741 0.896 20.706 1.00 97.94 91 GLU A N 1
ATOM 706 C CA . GLU A 1 91 ? 5.340 1.907 21.586 1.00 97.94 91 GLU A CA 1
ATOM 707 C C . GLU A 1 91 ? 4.672 1.907 22.979 1.00 97.94 91 GLU A C 1
ATOM 709 O O . GLU A 1 91 ? 3.477 1.640 23.134 1.00 97.94 91 GLU A O 1
ATOM 714 N N . ARG A 1 92 ? 5.462 2.187 24.024 1.00 96.88 92 ARG A N 1
ATOM 715 C CA . ARG A 1 92 ? 5.074 2.024 25.434 1.00 96.88 92 ARG A CA 1
ATOM 716 C C . ARG A 1 92 ? 3.779 2.745 25.811 1.00 96.88 92 ARG A C 1
ATOM 718 O O . ARG A 1 92 ? 2.949 2.143 26.493 1.00 96.88 92 ARG A O 1
ATOM 725 N N . ARG A 1 93 ? 3.594 4.008 25.417 1.00 97.69 93 ARG A N 1
ATOM 726 C CA . ARG A 1 93 ? 2.353 4.751 25.688 1.00 97.69 93 ARG A CA 1
ATOM 727 C C . ARG A 1 93 ? 1.181 4.154 24.914 1.00 97.69 93 ARG A C 1
ATOM 729 O O . ARG A 1 93 ? 0.086 4.075 25.474 1.00 97.69 93 ARG A O 1
ATOM 736 N N . ASN A 1 94 ? 1.397 3.694 23.682 1.00 97.62 94 ASN A N 1
ATOM 737 C CA . ASN A 1 94 ? 0.349 3.042 22.899 1.00 97.62 94 ASN A CA 1
ATOM 738 C C . ASN A 1 94 ? -0.139 1.734 23.545 1.00 97.62 94 ASN A C 1
ATOM 740 O O . ASN A 1 94 ? -1.346 1.523 23.647 1.00 97.62 94 ASN A O 1
ATOM 744 N N . ARG A 1 95 ? 0.761 0.911 24.105 1.00 97.69 95 ARG A N 1
ATOM 745 C CA . ARG A 1 95 ? 0.377 -0.310 24.849 1.00 97.69 95 ARG A CA 1
ATOM 746 C C . ARG A 1 95 ? -0.607 -0.020 25.977 1.00 97.69 95 ARG A C 1
ATOM 748 O O . ARG A 1 95 ? -1.595 -0.731 26.150 1.00 97.69 95 ARG A O 1
ATOM 755 N N . SER A 1 96 ? -0.348 1.038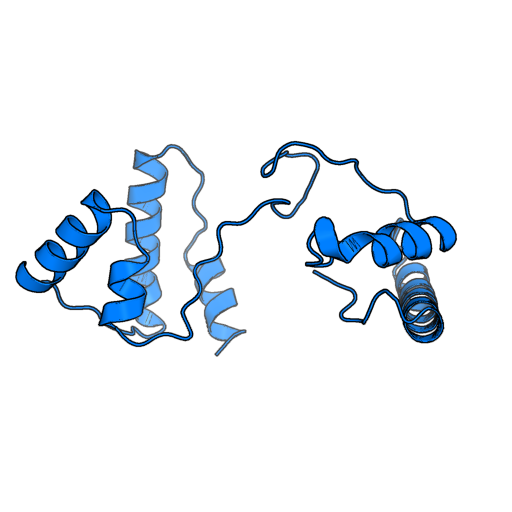 26.744 1.00 97.38 96 SER A N 1
ATOM 756 C CA . SER A 1 96 ? -1.237 1.459 27.829 1.00 97.38 96 SER A CA 1
ATOM 757 C C . SER A 1 96 ? -2.600 1.923 27.310 1.00 97.38 96 SER A C 1
ATOM 759 O O . SER A 1 96 ? -3.618 1.593 27.916 1.00 97.38 96 SER A O 1
ATOM 761 N N . LYS A 1 97 ? -2.642 2.643 26.180 1.00 98.06 97 LYS A N 1
ATOM 762 C CA . LYS A 1 97 ? -3.899 3.083 25.551 1.00 98.06 97 LYS A CA 1
ATOM 763 C C . LYS A 1 97 ? -4.734 1.909 25.042 1.00 98.06 97 LYS A C 1
ATOM 765 O O . LYS A 1 97 ? -5.931 1.885 25.305 1.00 98.06 97 LYS A O 1
ATOM 770 N N . VAL A 1 98 ? -4.117 0.923 24.391 1.00 97.56 98 VAL A N 1
ATOM 771 C CA . VAL A 1 98 ? -4.818 -0.276 23.899 1.00 97.56 98 VAL A CA 1
ATOM 772 C C . VAL A 1 98 ? -5.414 -1.074 25.062 1.00 97.56 98 VAL A C 1
ATOM 774 O O . VAL A 1 98 ? -6.610 -1.354 25.061 1.00 97.56 98 VAL A O 1
ATOM 777 N N . ARG A 1 99 ? -4.637 -1.344 26.123 1.00 96.44 99 ARG A N 1
ATOM 778 C CA . ARG A 1 99 ? -5.159 -2.027 27.327 1.00 96.44 99 ARG A CA 1
ATOM 779 C C . ARG A 1 99 ? -6.308 -1.273 27.990 1.00 96.44 99 ARG A C 1
ATOM 781 O O . ARG A 1 99 ? -7.198 -1.894 28.563 1.00 96.44 99 ARG A O 1
ATOM 788 N N . LEU A 1 100 ? -6.270 0.057 27.954 1.00 97.38 100 LEU A N 1
ATOM 789 C CA . LEU A 1 100 ? -7.349 0.886 28.474 1.00 97.38 100 LEU A CA 1
ATOM 790 C C . LEU A 1 100 ? -8.598 0.807 27.587 1.00 97.38 100 LEU A C 1
ATOM 792 O O . LEU A 1 100 ? -9.695 0.706 28.127 1.00 97.38 100 LEU A O 1
ATOM 796 N N . ALA A 1 101 ? -8.445 0.818 26.261 1.00 97.31 101 ALA A N 1
ATOM 797 C CA . ALA A 1 101 ? -9.555 0.698 25.315 1.00 97.31 101 ALA A CA 1
ATOM 798 C C . ALA A 1 101 ? -10.334 -0.613 25.513 1.00 97.31 101 ALA A C 1
ATOM 800 O O . ALA A 1 101 ? -11.555 -0.574 25.634 1.00 97.31 101 ALA A O 1
ATOM 801 N N . LEU A 1 102 ? -9.631 -1.737 25.700 1.00 95.88 102 LEU A N 1
ATOM 802 C CA . LEU A 1 102 ? -10.245 -3.044 25.987 1.00 95.88 102 LEU A CA 1
ATOM 803 C C . LEU A 1 102 ? -11.112 -3.055 27.260 1.00 95.88 102 LEU A C 1
ATOM 805 O O . LEU A 1 102 ? -12.013 -3.875 27.388 1.00 95.88 102 LEU A O 1
ATOM 809 N N . LYS A 1 103 ? -10.857 -2.148 28.212 1.00 96.94 103 LYS A N 1
ATOM 810 C C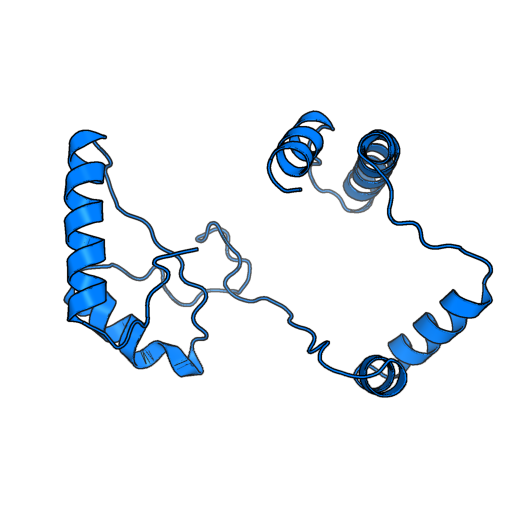A . LYS A 1 103 ? -11.589 -2.054 29.489 1.00 96.94 103 LYS A CA 1
ATOM 811 C C . LYS A 1 103 ? -12.719 -1.024 29.480 1.00 96.94 103 LYS A C 1
ATOM 813 O O . LYS A 1 103 ? -13.464 -0.947 30.451 1.00 96.94 103 LYS A O 1
ATOM 818 N N . ARG A 1 104 ? -12.830 -0.194 28.437 1.00 96.94 104 ARG A N 1
ATOM 819 C CA . ARG A 1 104 ? -13.760 0.951 28.392 1.00 96.94 104 ARG A CA 1
ATOM 820 C C . ARG A 1 104 ? -15.160 0.617 27.866 1.00 96.94 104 ARG A C 1
ATOM 822 O O . ARG A 1 104 ? -15.971 1.526 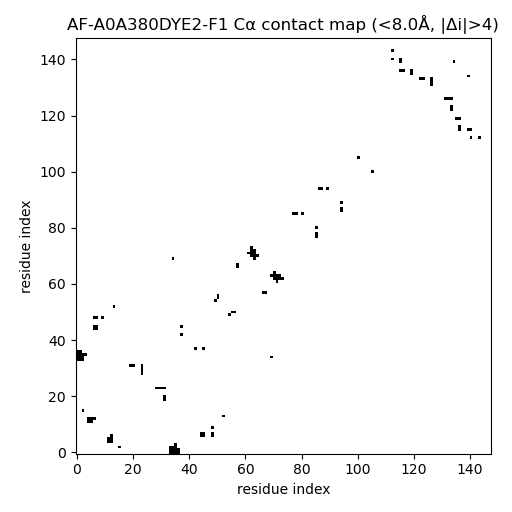27.738 1.00 96.94 104 ARG A O 1
ATOM 829 N N . GLY A 1 105 ? -15.456 -0.659 27.617 1.00 95.44 105 GLY A N 1
ATOM 830 C CA . GLY A 1 105 ? -16.812 -1.134 27.318 1.00 95.44 105 GLY A CA 1
ATOM 831 C C . GLY A 1 105 ? -17.259 -0.984 25.862 1.00 95.44 105 GLY A C 1
ATOM 832 O O . GLY A 1 105 ? -18.430 -1.196 25.575 1.00 95.44 105 GLY A O 1
ATOM 833 N N . THR A 1 106 ? -16.360 -0.633 24.940 1.00 96.75 106 THR A N 1
ATOM 834 C CA . THR A 1 106 ? -16.646 -0.644 23.496 1.00 96.75 106 THR A CA 1
ATOM 835 C C . THR A 1 106 ? -16.539 -2.056 22.926 1.00 96.75 106 THR A C 1
ATOM 837 O O . THR A 1 106 ? -15.602 -2.780 23.265 1.00 96.75 106 THR A O 1
ATOM 840 N N . THR A 1 107 ? -17.439 -2.412 22.012 1.00 97.00 107 THR A N 1
ATOM 841 C CA . THR A 1 107 ? -17.368 -3.631 21.195 1.00 97.00 107 THR A CA 1
ATOM 842 C C . THR A 1 107 ? -16.799 -3.320 19.810 1.00 97.00 107 THR A C 1
ATOM 844 O O . THR A 1 107 ? -16.844 -2.181 19.347 1.00 97.00 107 THR A O 1
ATOM 847 N N . VAL A 1 108 ? -16.222 -4.332 19.160 1.00 97.19 108 VAL A N 1
ATOM 848 C CA . VAL A 1 108 ? -15.740 -4.256 17.774 1.00 97.19 108 VAL A CA 1
ATOM 849 C C . VAL A 1 108 ? -16.500 -5.293 16.963 1.00 97.19 108 VAL A C 1
ATOM 851 O O . VAL A 1 108 ? -16.606 -6.444 17.383 1.00 97.19 108 VAL A O 1
ATOM 854 N N . GLU A 1 109 ? -17.019 -4.887 15.808 1.00 97.06 109 GLU A N 1
ATOM 855 C CA . GLU A 1 109 ? -17.873 -5.718 14.963 1.00 97.06 109 GLU A CA 1
ATOM 856 C C . GLU A 1 109 ? -17.312 -5.798 13.543 1.00 97.06 109 GLU A C 1
ATOM 858 O O . GLU A 1 109 ? -16.874 -4.798 12.971 1.00 97.06 109 GLU A O 1
ATOM 863 N N . ARG A 1 110 ? -17.355 -6.998 12.954 1.00 96.75 110 ARG A N 1
ATOM 864 C CA . ARG A 1 110 ? -17.178 -7.173 11.510 1.00 96.75 110 ARG A CA 1
ATOM 865 C C . ARG A 1 110 ? -18.534 -6.947 10.849 1.00 96.75 110 ARG A C 1
ATOM 867 O O . ARG A 1 110 ? -19.358 -7.858 10.833 1.00 96.75 110 ARG A O 1
ATOM 874 N N . SER A 1 111 ? -18.752 -5.730 10.367 1.00 95.31 111 SER A N 1
ATOM 875 C CA . SER A 1 111 ? -20.021 -5.321 9.761 1.00 95.31 111 SER A CA 1
ATOM 876 C C . SER A 1 111 ? -20.207 -5.873 8.341 1.00 95.31 111 SER A C 1
ATOM 878 O O . SER A 1 111 ? -19.293 -6.465 7.758 1.00 95.31 111 SER A O 1
ATOM 880 N N . ASP A 1 112 ? -21.407 -5.687 7.804 1.00 95.50 112 ASP A N 1
ATOM 881 C CA . ASP A 1 112 ? -21.796 -6.040 6.443 1.00 95.50 112 ASP A CA 1
ATOM 882 C C . ASP A 1 112 ? -21.826 -4.797 5.532 1.00 95.50 112 ASP A C 1
ATOM 884 O O . ASP A 1 112 ? -21.370 -3.709 5.898 1.00 95.50 112 ASP A O 1
ATOM 888 N N . ARG A 1 113 ? -22.369 -4.960 4.322 1.00 95.88 113 ARG A N 1
ATOM 889 C CA . ARG A 1 113 ? -22.522 -3.878 3.346 1.00 95.88 113 ARG A CA 1
ATOM 890 C C . ARG A 1 113 ? -23.347 -2.703 3.883 1.00 95.88 113 ARG A C 1
ATOM 892 O O . ARG A 1 113 ? -23.044 -1.560 3.553 1.00 95.88 113 ARG A O 1
ATOM 899 N N . GLU A 1 114 ? -24.365 -2.945 4.711 1.00 96.50 114 GLU A N 1
ATOM 900 C CA . GLU A 1 114 ? -25.189 -1.873 5.289 1.00 96.50 114 GLU A CA 1
ATOM 901 C C . GLU A 1 114 ? -24.377 -1.007 6.261 1.00 96.50 114 GLU A C 1
ATOM 903 O O . GLU A 1 114 ? -24.559 0.214 6.312 1.00 96.50 114 GLU A O 1
ATOM 908 N N . GLY A 1 115 ? -23.394 -1.608 6.939 1.00 96.75 115 GLY A N 1
ATOM 909 C CA . GLY A 1 115 ? -22.407 -0.907 7.761 1.00 96.75 115 GLY A CA 1
ATOM 910 C C . GLY A 1 115 ? -21.619 0.186 7.030 1.00 96.75 115 GLY A C 1
ATOM 911 O O . GLY A 1 115 ? -21.124 1.120 7.671 1.00 96.75 115 GLY A O 1
ATOM 912 N N . LEU A 1 116 ? -21.547 0.148 5.692 1.00 96.88 116 LEU A N 1
ATOM 913 C CA . LEU A 1 116 ? -20.901 1.197 4.896 1.00 96.88 116 LEU A CA 1
ATOM 914 C C . LEU A 1 116 ? -21.583 2.561 5.048 1.00 96.88 116 LEU A C 1
ATOM 916 O O . LEU A 1 116 ? -20.909 3.583 4.919 1.00 96.88 116 LEU A O 1
ATOM 920 N N . LYS A 1 117 ? -22.883 2.606 5.377 1.00 96.88 117 LYS A N 1
ATOM 921 C CA . LYS A 1 117 ? -23.594 3.865 5.662 1.00 96.88 117 LYS A CA 1
ATOM 922 C C . LYS A 1 117 ? -23.003 4.557 6.887 1.00 96.88 117 LYS A C 1
ATOM 924 O O . LYS A 1 117 ? -22.642 5.731 6.819 1.00 96.88 117 LYS A O 1
ATOM 929 N N . THR A 1 118 ? -22.824 3.806 7.972 1.00 97.31 118 THR A N 1
ATOM 930 C CA . THR A 1 118 ? -22.177 4.298 9.193 1.00 97.31 118 THR A CA 1
ATOM 931 C C . THR A 1 118 ? -20.714 4.656 8.937 1.00 97.31 118 THR A C 1
ATOM 933 O O . THR A 1 118 ? -20.255 5.715 9.361 1.00 97.31 118 THR A O 1
ATOM 936 N N . PHE A 1 119 ? -19.976 3.826 8.194 1.00 96.81 119 PHE A N 1
ATOM 937 C CA . PHE A 1 119 ? -18.587 4.120 7.830 1.00 96.81 119 PHE A CA 1
ATOM 938 C C . PHE A 1 119 ? -18.453 5.428 7.029 1.00 96.81 119 PHE A C 1
ATOM 940 O O . PHE A 1 119 ? -17.587 6.249 7.334 1.00 96.81 119 PHE A O 1
ATOM 947 N N . ALA A 1 120 ? -19.323 5.660 6.043 1.00 96.19 120 ALA A N 1
ATOM 948 C CA . ALA A 1 120 ? -19.309 6.869 5.223 1.00 96.19 120 ALA A CA 1
ATOM 949 C C . ALA A 1 120 ? -19.603 8.135 6.047 1.00 96.19 120 ALA A C 1
ATOM 951 O O . ALA A 1 120 ? -18.956 9.166 5.847 1.00 96.19 120 ALA A O 1
ATOM 952 N N . GLU A 1 121 ? -20.523 8.059 7.013 1.00 96.94 121 GLU A N 1
ATOM 953 C CA . GLU A 1 121 ? -20.789 9.156 7.948 1.00 96.94 121 GLU A CA 1
ATOM 954 C C . GLU A 1 121 ? -19.562 9.470 8.819 1.00 96.94 121 GLU A C 1
ATOM 956 O O . GLU A 1 121 ? -19.146 10.628 8.920 1.00 96.94 121 GLU A O 1
ATOM 961 N N . LEU A 1 122 ? -18.910 8.441 9.372 1.00 97.06 122 LEU A N 1
ATOM 962 C CA . LEU A 1 122 ? -17.674 8.602 10.146 1.00 97.06 122 LEU A CA 1
ATOM 963 C C . LEU A 1 122 ? -16.533 9.195 9.304 1.00 97.06 122 LEU A C 1
ATOM 965 O O . LEU A 1 122 ? -15.775 10.040 9.794 1.00 97.06 122 LEU A O 1
ATOM 969 N N . MET A 1 123 ? -16.425 8.799 8.033 1.00 96.62 123 MET A N 1
ATOM 970 C CA . MET A 1 123 ? -15.462 9.375 7.096 1.00 96.62 123 MET A CA 1
ATOM 971 C C . MET A 1 123 ? -15.744 10.852 6.837 1.00 96.62 123 MET A C 1
ATOM 973 O O . MET A 1 123 ? -14.801 11.640 6.859 1.00 96.62 123 MET A O 1
ATOM 977 N N . LYS A 1 124 ? -17.012 11.249 6.657 1.00 95.81 124 LYS A N 1
ATOM 978 C CA . LYS A 1 124 ? -17.407 12.656 6.490 1.00 95.81 124 LYS A CA 1
ATOM 979 C C . LYS A 1 124 ? -16.981 13.507 7.687 1.00 95.81 124 LYS A C 1
ATOM 981 O O . LYS A 1 124 ? -16.280 14.497 7.498 1.00 95.81 124 LYS A O 1
ATOM 986 N N . ILE A 1 125 ? -17.324 13.076 8.903 1.00 97.44 125 ILE A N 1
ATOM 987 C CA . ILE A 1 125 ? -16.942 13.768 10.147 1.00 97.44 125 ILE A CA 1
ATOM 988 C C . ILE A 1 125 ? -15.415 13.903 10.244 1.00 97.44 125 ILE A C 1
ATOM 990 O O . ILE A 1 125 ? -14.890 14.948 10.626 1.00 97.44 125 ILE A O 1
ATOM 994 N N . THR A 1 126 ? -14.686 12.847 9.881 1.00 96.38 126 THR A N 1
ATOM 995 C CA . THR A 1 126 ? -13.218 12.821 9.919 1.00 96.38 126 THR A CA 1
ATOM 996 C C . THR A 1 126 ? -12.600 13.764 8.883 1.00 96.38 126 THR A C 1
ATOM 998 O O . THR A 1 126 ? -11.688 14.514 9.218 1.00 96.38 126 THR A O 1
ATOM 1001 N N . GLY A 1 127 ? -13.123 13.784 7.654 1.00 95.38 127 GLY A N 1
ATOM 1002 C CA . GLY A 1 127 ? -12.671 14.684 6.591 1.00 95.38 127 GLY A CA 1
ATOM 1003 C C . GLY A 1 127 ? -12.904 16.157 6.910 1.00 95.38 127 GLY A C 1
ATOM 1004 O O . GLY A 1 127 ? -12.011 16.974 6.696 1.00 95.38 127 GLY A O 1
ATOM 1005 N N . GLU A 1 128 ? -14.063 16.488 7.487 1.00 96.25 128 GLU A N 1
ATOM 1006 C CA . GLU A 1 128 ? -14.378 17.844 7.953 1.00 96.25 128 GLU A CA 1
ATOM 1007 C C . GLU A 1 128 ? -13.446 18.286 9.089 1.00 96.25 128 GLU A C 1
ATOM 1009 O O . GLU A 1 128 ? -12.961 19.417 9.083 1.00 96.25 128 GLU A O 1
ATOM 1014 N N . ARG A 1 129 ? -13.151 17.390 10.040 1.00 97.50 129 ARG A N 1
ATOM 1015 C CA . ARG A 1 129 ? -12.246 17.671 11.163 1.00 97.50 129 ARG A CA 1
ATOM 1016 C C . ARG A 1 129 ? -10.792 17.850 10.720 1.00 97.50 129 ARG A C 1
ATOM 1018 O O . ARG A 1 129 ? -10.118 18.753 11.208 1.00 97.50 129 ARG A O 1
ATOM 1025 N N . ASP A 1 130 ? -10.314 16.985 9.828 1.00 95.81 130 ASP A N 1
ATOM 1026 C CA . ASP A 1 130 ? -8.891 16.871 9.488 1.00 95.81 130 ASP A CA 1
ATOM 1027 C C . ASP A 1 130 ? -8.538 17.595 8.165 1.00 95.81 130 ASP A C 1
ATOM 1029 O O . ASP A 1 130 ? -7.369 17.666 7.782 1.00 95.81 130 ASP A O 1
ATOM 1033 N N . GLY A 1 131 ? -9.531 18.172 7.477 1.00 94.38 131 GLY A N 1
ATOM 1034 C CA . GLY A 1 131 ? -9.352 19.047 6.315 1.00 94.38 131 GLY A CA 1
ATOM 1035 C C . GLY A 1 131 ? -9.065 18.326 4.995 1.00 94.38 131 GLY A C 1
ATOM 1036 O O . GLY A 1 131 ? -8.340 18.867 4.157 1.00 94.38 131 GLY A O 1
ATOM 1037 N N . PHE A 1 132 ? -9.609 17.122 4.785 1.00 91.38 132 PHE A N 1
ATOM 1038 C CA . PHE A 1 132 ? -9.429 16.365 3.538 1.00 91.38 132 PHE A CA 1
ATOM 1039 C C . PHE A 1 132 ? -10.752 16.007 2.850 1.00 91.38 132 PHE A C 1
ATOM 1041 O O . PHE A 1 132 ? -11.793 15.842 3.482 1.00 91.38 132 PHE A O 1
ATOM 1048 N N . LEU A 1 133 ? -10.694 15.864 1.522 1.00 90.56 133 LEU A N 1
ATOM 1049 C CA . LEU A 1 133 ? -11.842 15.472 0.706 1.00 90.56 133 LEU A CA 1
ATOM 1050 C C . LEU A 1 133 ? -12.187 13.999 0.929 1.00 90.56 133 LEU A C 1
ATOM 1052 O O . LEU A 1 133 ? -11.349 13.117 0.730 1.00 90.56 133 LEU A O 1
ATOM 1056 N N . THR A 1 134 ? -13.440 13.735 1.274 1.00 94.00 134 THR A N 1
ATOM 1057 C CA . THR A 1 134 ? -13.977 12.383 1.414 1.00 94.00 134 THR A CA 1
ATOM 1058 C C . THR A 1 134 ? -14.594 11.910 0.103 1.00 94.00 134 THR A C 1
ATOM 1060 O O . THR A 1 134 ? -14.963 12.702 -0.765 1.00 94.00 134 THR A O 1
ATOM 1063 N N . ARG A 1 135 ? -14.657 10.589 -0.070 1.00 93.94 135 ARG A N 1
ATOM 1064 C CA . ARG A 1 135 ? -15.410 9.956 -1.156 1.00 93.94 135 ARG A CA 1
ATOM 1065 C C . ARG A 1 135 ? -16.841 9.703 -0.698 1.00 93.94 135 ARG A C 1
ATOM 1067 O O . ARG A 1 135 ? -17.081 9.549 0.499 1.00 93.94 135 ARG A O 1
ATOM 1074 N N . ASP A 1 136 ? -17.773 9.667 -1.640 1.00 93.19 136 ASP A N 1
ATOM 1075 C CA . ASP A 1 136 ? -19.152 9.288 -1.357 1.00 93.19 136 ASP A CA 1
ATOM 1076 C C . ASP A 1 136 ? -19.276 7.773 -1.111 1.00 93.19 136 ASP A C 1
ATOM 1078 O O . ASP A 1 136 ? -18.352 7.001 -1.373 1.00 93.19 136 ASP A O 1
ATOM 1082 N N . ILE A 1 137 ? -20.430 7.349 -0.594 1.00 96.12 137 ILE A N 1
ATOM 1083 C CA . ILE A 1 137 ? -20.675 5.951 -0.222 1.00 96.12 137 ILE A CA 1
ATOM 1084 C C . ILE A 1 137 ? -20.517 4.981 -1.401 1.00 96.12 137 ILE A C 1
ATOM 1086 O O . ILE A 1 137 ? -19.977 3.894 -1.203 1.00 96.12 137 ILE A O 1
ATOM 1090 N N . SER A 1 138 ? -20.884 5.387 -2.624 1.00 96.56 138 SER A N 1
ATOM 1091 C CA . SER A 1 138 ? -20.846 4.497 -3.790 1.00 96.56 138 SER A CA 1
ATOM 1092 C C . SER A 1 138 ? -19.420 4.071 -4.137 1.00 96.56 138 SER A C 1
ATOM 1094 O O . SER A 1 138 ? -19.195 2.951 -4.589 1.00 96.56 138 SER A O 1
ATOM 1096 N N . TYR A 1 139 ? -18.422 4.916 -3.851 1.00 95.50 139 TYR A N 1
ATOM 1097 C CA . TYR A 1 139 ? -17.014 4.555 -4.001 1.00 95.50 139 TYR A CA 1
ATOM 1098 C C . TYR A 1 139 ? -16.634 3.357 -3.119 1.00 95.50 139 TYR A C 1
ATOM 1100 O O . TYR A 1 139 ? -15.932 2.459 -3.578 1.00 95.50 139 TYR A O 1
ATOM 1108 N N . PHE A 1 140 ? -17.096 3.330 -1.866 1.00 95.12 140 PHE A N 1
ATOM 1109 C CA . PHE A 1 140 ? -16.791 2.246 -0.929 1.00 95.12 140 PHE A CA 1
ATOM 1110 C C . PHE A 1 140 ? -17.629 0.997 -1.199 1.00 95.12 140 PHE A C 1
ATOM 1112 O O . PHE A 1 140 ? -17.096 -0.104 -1.113 1.00 95.12 140 PHE A O 1
ATOM 1119 N N . GLU A 1 141 ? -18.896 1.165 -1.583 1.00 96.31 141 GLU A N 1
ATOM 1120 C CA . GLU A 1 141 ? -19.758 0.067 -2.035 1.00 96.31 141 GLU A CA 1
ATOM 1121 C C . GLU A 1 141 ? -19.148 -0.662 -3.233 1.00 96.31 141 GLU A C 1
ATOM 1123 O O . GLU A 1 141 ? -19.014 -1.880 -3.200 1.00 96.31 141 GLU A O 1
ATOM 1128 N N . ASN A 1 142 ? -18.672 0.078 -4.239 1.00 96.62 142 ASN A N 1
ATOM 1129 C CA . ASN A 1 142 ? -18.020 -0.510 -5.410 1.00 96.62 142 ASN A CA 1
ATOM 1130 C C . ASN A 1 142 ? -16.776 -1.336 -5.044 1.00 96.62 142 ASN A C 1
ATOM 1132 O O . ASN A 1 142 ? -16.511 -2.355 -5.676 1.00 96.62 142 ASN A O 1
ATOM 1136 N N . ILE A 1 143 ? -15.997 -0.901 -4.045 1.00 95.44 143 ILE A N 1
ATOM 1137 C CA . ILE A 1 143 ? -14.819 -1.647 -3.575 1.00 95.44 143 ILE A CA 1
ATOM 1138 C C . ILE A 1 143 ? -15.251 -2.899 -2.807 1.00 95.44 143 ILE A C 1
ATOM 1140 O O . ILE A 1 143 ? -14.715 -3.973 -3.065 1.00 95.44 143 ILE A O 1
ATOM 1144 N N . TYR A 1 144 ? -16.209 -2.761 -1.889 1.00 95.38 144 TYR A N 1
ATOM 1145 C CA . TYR A 1 144 ? -16.721 -3.858 -1.067 1.00 95.38 144 TYR A CA 1
ATOM 1146 C C . TYR A 1 144 ? -17.353 -4.963 -1.922 1.00 95.38 144 TYR A C 1
ATOM 1148 O O . TYR A 1 144 ? -17.068 -6.138 -1.728 1.00 95.38 144 TYR A O 1
ATOM 1156 N N . ASP A 1 145 ? -18.156 -4.587 -2.919 1.00 95.31 145 ASP A N 1
ATOM 1157 C CA . ASP A 1 145 ? -18.858 -5.535 -3.788 1.00 95.31 145 ASP A CA 1
ATOM 1158 C C . ASP A 1 145 ? -17.900 -6.273 -4.749 1.00 95.31 145 ASP A C 1
ATOM 1160 O O . ASP A 1 145 ? -18.196 -7.381 -5.198 1.00 95.31 145 ASP A O 1
ATOM 1164 N N . ALA A 1 146 ? -16.743 -5.678 -5.067 1.00 95.88 146 ALA A N 1
ATOM 1165 C CA . ALA A 1 146 ? -15.738 -6.262 -5.958 1.00 95.88 146 ALA A CA 1
ATOM 1166 C C . ALA A 1 146 ? -14.689 -7.134 -5.240 1.00 95.88 146 ALA A C 1
ATOM 1168 O O . ALA A 1 146 ? -14.032 -7.951 -5.890 1.00 95.88 146 ALA A O 1
ATOM 1169 N N . LEU A 1 147 ? -14.498 -6.943 -3.932 1.00 86.62 147 LEU A N 1
ATOM 1170 C CA . LEU A 1 147 ? -13.474 -7.603 -3.117 1.00 86.62 147 LEU A CA 1
ATOM 1171 C C . LEU A 1 147 ? -14.137 -8.252 -1.886 1.00 86.62 147 LEU A C 1
ATOM 1173 O O . LEU A 1 147 ? -14.168 -7.620 -0.828 1.00 86.62 147 LEU A O 1
ATOM 1177 N N . PRO A 1 148 ? -14.689 -9.472 -2.024 1.00 56.56 148 PRO A N 1
ATOM 1178 C CA . PRO A 1 148 ? -15.313 -10.183 -0.910 1.00 56.56 148 PRO A CA 1
ATOM 1179 C C . PRO A 1 148 ? -14.309 -10.627 0.165 1.00 56.56 148 PRO A C 1
ATOM 1181 O O . PRO A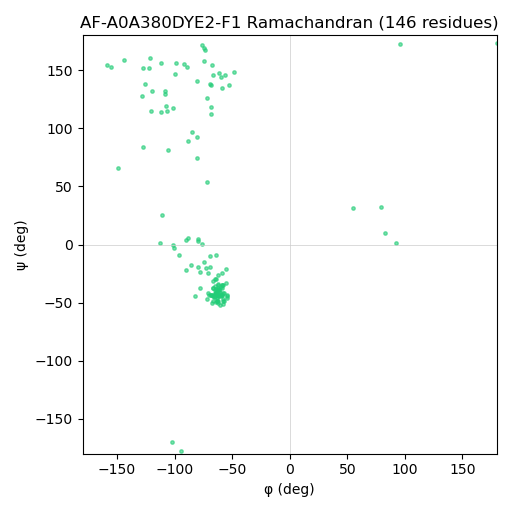 1 148 ? -13.149 -10.952 -0.185 1.00 56.56 148 PRO A O 1
#

Mean predicted aligned error: 4.28 Å

Nearest PDB structures (foldseek):
  6snr-assembly1_A  TM=9.957E-01  e=5.104E-17  Staphylococcus aureus